Protein AF-A0A3D0FPZ0-F1 (afdb_monomer_lite)

Structure (mmCIF, N/CA/C/O backbone):
data_AF-A0A3D0FPZ0-F1
#
_entry.id   AF-A0A3D0FPZ0-F1
#
loop_
_atom_site.group_PDB
_atom_site.id
_atom_site.type_symbol
_atom_site.label_atom_id
_atom_site.label_alt_id
_atom_site.label_comp_id
_atom_site.label_asym_id
_atom_site.label_entity_id
_atom_site.label_seq_id
_atom_site.pdbx_PDB_ins_code
_atom_site.Cartn_x
_atom_site.Cartn_y
_atom_site.Cartn_z
_atom_site.occupancy
_atom_site.B_iso_or_equiv
_atom_site.auth_seq_id
_atom_site.auth_comp_id
_atom_site.auth_asym_id
_atom_site.auth_atom_id
_atom_site.pdbx_PDB_model_num
ATOM 1 N N . LYS A 1 1 ? 15.048 -1.912 -6.978 1.00 90.50 1 LYS A N 1
ATOM 2 C CA . LYS A 1 1 ? 14.439 -1.856 -5.624 1.00 90.50 1 LYS A CA 1
ATOM 3 C C . LYS A 1 1 ? 14.370 -0.405 -5.199 1.00 90.50 1 LYS A C 1
ATOM 5 O O . LYS A 1 1 ? 15.337 0.302 -5.461 1.00 90.50 1 LYS A O 1
ATOM 10 N N . ARG A 1 2 ? 13.269 0.019 -4.588 1.00 95.38 2 ARG A N 1
ATOM 11 C CA . ARG A 1 2 ? 13.075 1.378 -4.070 1.00 95.38 2 ARG A CA 1
ATOM 12 C C . ARG A 1 2 ? 11.996 1.330 -2.992 1.00 95.38 2 ARG A C 1
ATOM 14 O O . ARG A 1 2 ? 11.173 0.411 -2.998 1.00 95.38 2 ARG A O 1
ATOM 21 N N . ASP A 1 3 ? 12.018 2.277 -2.071 1.00 96.56 3 ASP A N 1
ATOM 22 C CA . ASP A 1 3 ? 11.045 2.378 -0.990 1.00 96.56 3 ASP A CA 1
ATOM 23 C C . ASP A 1 3 ? 10.452 3.783 -0.883 1.00 96.56 3 ASP A C 1
ATOM 25 O O . ASP A 1 3 ? 11.001 4.760 -1.398 1.00 96.56 3 ASP A O 1
ATOM 29 N N . ILE A 1 4 ? 9.285 3.849 -0.247 1.00 96.62 4 ILE A N 1
ATOM 30 C CA . ILE A 1 4 ? 8.621 5.089 0.143 1.00 96.62 4 ILE A CA 1
ATOM 31 C C . ILE A 1 4 ? 8.262 5.020 1.623 1.00 96.62 4 ILE A C 1
ATOM 33 O O . ILE A 1 4 ? 7.665 4.045 2.086 1.00 96.62 4 ILE A O 1
ATOM 37 N N . SER A 1 5 ? 8.625 6.054 2.376 1.00 97.62 5 SER A N 1
ATOM 38 C CA . SER A 1 5 ? 8.305 6.130 3.799 1.00 97.62 5 SER A CA 1
ATOM 39 C C . SER A 1 5 ? 6.923 6.715 4.032 1.00 97.62 5 SER A C 1
ATOM 41 O O . SER A 1 5 ? 6.620 7.819 3.588 1.00 97.62 5 SER A O 1
ATOM 43 N N . ILE A 1 6 ? 6.104 5.989 4.784 1.00 98.25 6 ILE A N 1
ATOM 44 C CA . ILE A 1 6 ? 4.779 6.416 5.230 1.00 98.25 6 ILE A CA 1
ATOM 45 C C . ILE A 1 6 ? 4.890 7.114 6.587 1.00 98.25 6 ILE A C 1
ATOM 47 O O . ILE A 1 6 ? 5.564 6.626 7.495 1.00 98.25 6 ILE A O 1
ATOM 51 N N . ASP A 1 7 ? 4.209 8.244 6.744 1.00 97.62 7 ASP A N 1
ATOM 52 C CA . ASP A 1 7 ? 4.077 8.947 8.016 1.00 97.62 7 ASP A CA 1
ATOM 53 C C . ASP A 1 7 ? 3.302 8.071 9.014 1.00 97.62 7 ASP A C 1
ATOM 55 O O . ASP A 1 7 ? 2.128 7.748 8.802 1.00 97.62 7 ASP A O 1
ATOM 59 N N . MET A 1 8 ? 3.953 7.705 10.123 1.00 96.31 8 MET A N 1
ATOM 60 C CA . MET A 1 8 ? 3.361 6.875 11.179 1.00 96.31 8 MET A CA 1
ATOM 61 C C . MET A 1 8 ? 2.070 7.4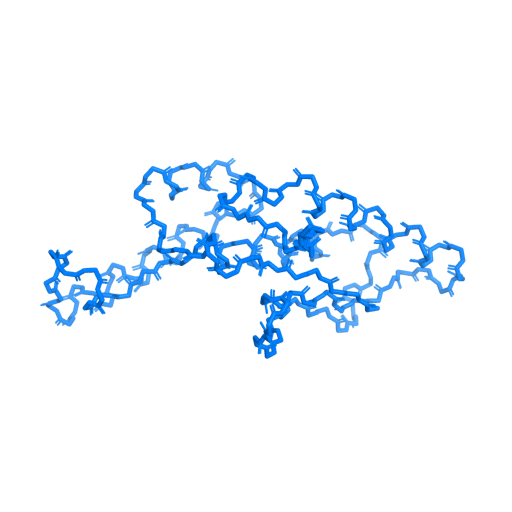59 11.745 1.00 96.31 8 MET A C 1
ATOM 63 O O . MET A 1 8 ? 1.189 6.700 12.136 1.00 96.31 8 MET A O 1
ATOM 67 N N . THR A 1 9 ? 1.932 8.785 11.763 1.00 96.44 9 THR A N 1
ATOM 68 C CA . THR A 1 9 ? 0.742 9.456 12.302 1.00 96.44 9 THR A CA 1
ATOM 69 C C . THR A 1 9 ? -0.501 9.251 11.434 1.00 96.44 9 THR A C 1
ATOM 71 O O . THR A 1 9 ? -1.618 9.444 11.907 1.00 96.44 9 THR A O 1
ATOM 74 N N . SER A 1 10 ? -0.326 8.825 10.178 1.00 97.94 10 SER A N 1
ATOM 75 C CA . SER A 1 10 ? -1.424 8.498 9.260 1.00 97.94 10 SER A CA 1
ATOM 76 C C . SER A 1 10 ? -1.881 7.034 9.341 1.00 97.94 10 SER A C 1
ATOM 78 O O . SER A 1 10 ? -2.900 6.666 8.753 1.00 97.94 10 SER A O 1
ATOM 80 N N . VAL A 1 11 ? -1.155 6.181 10.071 1.00 98.06 11 VAL A N 1
ATOM 81 C CA . VAL A 1 11 ? -1.474 4.754 10.185 1.00 98.06 11 VAL A CA 1
ATOM 82 C C . VAL A 1 11 ? -2.599 4.545 11.196 1.00 98.06 11 VAL A C 1
ATOM 84 O O . VAL A 1 11 ? -2.493 4.940 12.355 1.00 98.06 11 VAL A O 1
ATOM 87 N N . LYS A 1 12 ? -3.677 3.884 10.765 1.00 97.81 12 LYS A N 1
ATOM 88 C CA . LYS A 1 12 ? -4.867 3.615 11.586 1.00 97.81 12 LYS A CA 1
ATOM 89 C C . LYS A 1 12 ? -5.556 2.310 11.186 1.00 97.81 12 LYS A C 1
ATOM 91 O O . LYS A 1 12 ? -5.324 1.762 10.103 1.00 97.81 12 LYS A O 1
ATOM 96 N N . PHE A 1 13 ? -6.429 1.813 12.061 1.00 97.62 13 PHE A N 1
ATOM 97 C CA . PHE A 1 13 ? -7.404 0.796 11.669 1.00 97.62 13 PHE A CA 1
ATOM 98 C C . PHE A 1 13 ? -8.352 1.364 10.610 1.00 97.62 13 PHE A C 1
ATOM 100 O O . PHE A 1 13 ? -8.699 2.546 10.647 1.00 97.62 13 PHE A O 1
ATOM 107 N N . CYS A 1 14 ? -8.757 0.522 9.664 1.00 97.56 14 CYS A N 1
ATOM 108 C CA . CYS A 1 14 ? -9.762 0.897 8.680 1.00 97.56 14 CYS A CA 1
ATOM 109 C C . CYS A 1 14 ? -11.116 1.065 9.373 1.00 97.56 14 CYS A C 1
ATOM 111 O O . CYS A 1 14 ? -11.508 0.229 10.191 1.00 97.56 14 CYS A O 1
ATOM 113 N N . THR A 1 15 ? -11.832 2.132 9.029 1.00 96.50 15 THR A N 1
ATOM 114 C CA . THR A 1 15 ? -13.245 2.275 9.394 1.00 96.50 15 THR A CA 1
ATOM 115 C C . THR A 1 15 ? -14.119 1.486 8.412 1.00 96.50 15 THR A C 1
ATOM 117 O O . THR A 1 15 ? -13.646 1.159 7.316 1.00 96.50 15 THR A O 1
ATOM 120 N N . PRO A 1 16 ? -15.391 1.200 8.743 1.00 95.56 16 PRO A N 1
ATOM 121 C CA . PRO A 1 16 ? -16.319 0.582 7.797 1.00 95.56 16 PRO A CA 1
ATOM 122 C C . PRO A 1 16 ? -16.392 1.343 6.466 1.00 95.56 16 PRO A C 1
ATOM 124 O O . PRO A 1 16 ? -16.339 0.738 5.400 1.00 95.56 16 PRO A O 1
ATOM 127 N N . GLU A 1 17 ? -16.394 2.676 6.502 1.00 97.88 17 GLU A N 1
ATOM 128 C CA . GLU A 1 17 ? -16.430 3.522 5.303 1.00 97.88 17 GLU A CA 1
ATOM 129 C C . GLU A 1 17 ? -15.166 3.361 4.449 1.00 97.88 17 GLU A C 1
ATOM 131 O O . GLU A 1 17 ? -15.245 3.346 3.219 1.00 97.88 17 GLU A O 1
ATOM 136 N N . MET A 1 18 ? -13.996 3.208 5.085 1.00 98.25 18 MET A N 1
ATOM 137 C CA . MET A 1 18 ? -12.748 2.920 4.375 1.00 98.25 18 MET A CA 1
ATOM 138 C C . MET A 1 18 ? -12.816 1.558 3.683 1.00 98.25 18 MET A C 1
ATOM 140 O O . MET A 1 18 ? -12.437 1.457 2.519 1.00 98.25 18 MET A O 1
ATOM 144 N N . ILE A 1 19 ? -13.335 0.529 4.356 1.00 98.06 19 ILE A N 1
ATOM 145 C CA . ILE A 1 19 ? -13.505 -0.807 3.769 1.00 98.06 19 ILE A CA 1
ATOM 146 C C . ILE A 1 19 ? -14.451 -0.758 2.563 1.00 98.06 19 ILE A C 1
ATOM 148 O O . ILE A 1 19 ? -14.106 -1.269 1.496 1.00 98.06 19 ILE A O 1
ATOM 152 N N . GLU A 1 20 ? -15.591 -0.071 2.677 1.00 97.94 20 GLU A N 1
ATOM 153 C CA . GLU A 1 20 ? -16.530 0.122 1.564 1.00 97.94 20 GLU A CA 1
ATOM 154 C C . GLU A 1 20 ? -15.897 0.876 0.385 1.00 97.94 20 GLU A C 1
ATOM 156 O O . GLU A 1 20 ? -16.113 0.525 -0.779 1.00 97.94 20 GLU A O 1
ATOM 161 N N . LYS A 1 21 ? -15.081 1.902 0.663 1.00 98.00 21 LYS A N 1
ATOM 162 C CA . LYS A 1 21 ? -14.306 2.618 -0.360 1.00 98.00 21 LYS A CA 1
ATOM 163 C C . LYS A 1 21 ? -13.306 1.680 -1.039 1.00 98.00 21 LYS A C 1
ATOM 165 O O . LYS A 1 21 ? -13.250 1.636 -2.267 1.00 98.00 21 LYS A O 1
ATOM 170 N N . PHE A 1 22 ? -12.535 0.922 -0.262 1.00 98.25 22 PHE A N 1
ATOM 171 C CA . PHE A 1 22 ? -11.491 0.036 -0.776 1.00 98.25 22 PHE A CA 1
ATOM 172 C C . PHE A 1 22 ? -12.053 -1.143 -1.569 1.00 98.25 22 PHE A C 1
ATOM 174 O O . PHE A 1 22 ? -11.435 -1.540 -2.555 1.00 98.25 22 PHE A O 1
ATOM 181 N N . ARG A 1 23 ? -13.251 -1.640 -1.236 1.00 97.06 23 ARG A N 1
ATOM 182 C CA . ARG A 1 23 ? -13.921 -2.705 -2.004 1.00 97.06 23 ARG A CA 1
ATOM 183 C C . ARG A 1 23 ? -14.227 -2.299 -3.451 1.00 97.06 23 ARG A C 1
ATOM 185 O O . ARG A 1 23 ? -14.317 -3.153 -4.327 1.00 97.06 23 ARG A O 1
ATOM 192 N N . LYS A 1 24 ? -14.351 -0.996 -3.730 1.00 97.50 24 LYS A N 1
ATOM 193 C CA . LYS A 1 24 ? -14.573 -0.465 -5.088 1.00 97.50 24 LYS A CA 1
ATOM 194 C C . LYS A 1 24 ? -13.294 -0.400 -5.927 1.00 97.50 24 LYS A C 1
ATOM 196 O O . LYS A 1 24 ? -13.371 -0.174 -7.132 1.00 97.50 24 LYS A O 1
ATOM 201 N N . ILE A 1 25 ? -12.122 -0.576 -5.317 1.00 97.62 25 ILE A N 1
ATOM 202 C CA . ILE A 1 25 ? -10.842 -0.550 -6.023 1.00 97.62 25 ILE A CA 1
ATOM 203 C C . ILE A 1 25 ? -10.633 -1.906 -6.703 1.00 97.62 25 ILE A C 1
ATOM 205 O O . ILE A 1 25 ? -10.545 -2.934 -6.036 1.00 97.62 25 ILE A O 1
ATOM 209 N N . HIS A 1 26 ? -10.501 -1.894 -8.033 1.00 96.38 26 HIS A N 1
ATOM 210 C CA . HIS A 1 26 ? -10.412 -3.099 -8.867 1.00 96.38 26 HIS A CA 1
ATOM 211 C C . HIS A 1 26 ? -9.397 -4.131 -8.346 1.00 96.38 26 HIS A C 1
ATOM 213 O O . HIS A 1 26 ? -9.749 -5.285 -8.131 1.00 96.38 26 HIS A O 1
ATOM 219 N N . TYR A 1 27 ? -8.167 -3.701 -8.053 1.00 96.38 27 TYR A N 1
ATOM 220 C CA . TYR A 1 27 ? -7.094 -4.586 -7.584 1.00 96.38 27 TYR A CA 1
ATOM 221 C C . TYR A 1 27 ? -7.232 -5.081 -6.138 1.00 96.38 27 TYR A C 1
ATOM 223 O O . TYR A 1 27 ? -6.409 -5.886 -5.701 1.00 96.38 27 TYR A O 1
ATOM 231 N N . LEU A 1 28 ? -8.223 -4.591 -5.391 1.00 97.69 28 LEU A N 1
ATOM 232 C CA . LEU A 1 28 ? -8.423 -4.912 -3.979 1.00 97.69 28 LEU A CA 1
ATOM 233 C C . LEU A 1 28 ? -9.716 -5.649 -3.679 1.00 97.69 28 LEU A C 1
ATOM 235 O O . LEU A 1 28 ? -9.823 -6.169 -2.574 1.00 97.69 28 LEU A O 1
ATOM 239 N N . LYS A 1 29 ? -10.674 -5.694 -4.608 1.00 95.44 29 LYS A N 1
ATOM 240 C CA . LYS A 1 29 ? -12.006 -6.247 -4.352 1.00 95.44 29 LYS A CA 1
ATOM 241 C C . LYS A 1 29 ? -11.939 -7.614 -3.657 1.00 95.44 29 LYS A C 1
ATOM 243 O O . LYS A 1 29 ? -12.377 -7.734 -2.515 1.00 95.44 29 LYS A O 1
ATOM 248 N N . ASP A 1 30 ? -11.283 -8.581 -4.292 1.00 95.94 30 ASP A N 1
ATOM 249 C CA . ASP A 1 30 ? -11.175 -9.946 -3.766 1.00 95.94 30 ASP A CA 1
ATOM 250 C C . ASP A 1 30 ? -10.351 -9.999 -2.471 1.00 95.94 30 ASP A C 1
ATOM 252 O O . ASP A 1 30 ? -10.650 -10.765 -1.559 1.00 95.94 30 ASP A O 1
ATOM 256 N N . TYR A 1 31 ? -9.309 -9.170 -2.354 1.00 97.94 31 TYR A N 1
ATOM 257 C CA . TYR A 1 31 ? -8.506 -9.092 -1.132 1.00 97.94 31 TYR A CA 1
ATOM 258 C C . TYR A 1 31 ? -9.348 -8.615 0.058 1.00 97.94 31 TYR A C 1
ATOM 260 O O . TYR A 1 31 ? -9.267 -9.204 1.136 1.00 97.94 31 TYR A O 1
ATOM 268 N N . ILE A 1 32 ? -10.147 -7.562 -0.130 1.00 98.12 32 ILE A N 1
ATOM 269 C CA . ILE A 1 32 ? -10.994 -6.992 0.918 1.00 98.12 32 ILE A CA 1
ATOM 270 C C . ILE A 1 32 ? -12.069 -7.995 1.324 1.00 98.12 32 ILE A C 1
ATOM 272 O O . ILE A 1 32 ? -12.228 -8.233 2.516 1.00 98.12 32 ILE A O 1
ATOM 276 N N . GLU A 1 33 ? -12.758 -8.606 0.359 1.00 96.75 33 GLU A N 1
ATOM 277 C CA . GLU A 1 33 ? -13.812 -9.594 0.623 1.00 96.75 33 GLU A CA 1
ATOM 278 C C . GLU A 1 33 ? -13.272 -10.790 1.423 1.00 96.75 33 GLU A C 1
ATOM 280 O O . GLU A 1 33 ? -13.787 -11.095 2.498 1.00 96.75 33 GLU A O 1
ATOM 285 N N . ASN A 1 34 ? -12.166 -11.3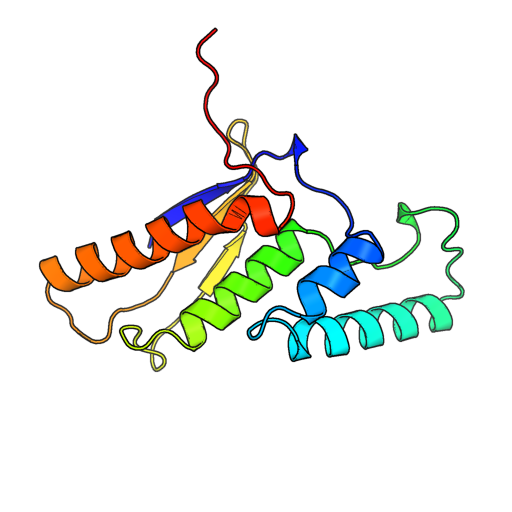88 0.972 1.00 97.94 34 ASN A N 1
ATOM 286 C CA . ASN A 1 34 ? -11.555 -12.528 1.659 1.00 97.94 34 ASN A CA 1
ATOM 287 C C . ASN A 1 34 ? -11.022 -12.161 3.053 1.00 97.94 34 ASN A C 1
ATOM 289 O O . ASN A 1 34 ? -11.161 -12.929 4.004 1.00 97.94 34 ASN A O 1
ATOM 293 N N . THR A 1 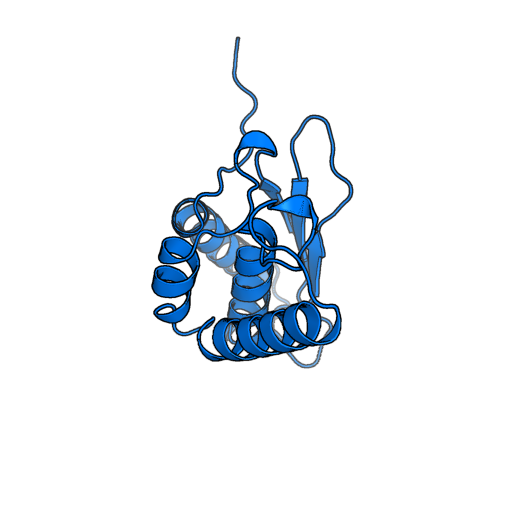35 ? -10.392 -10.991 3.195 1.00 97.81 35 THR A N 1
ATOM 294 C CA . THR A 1 35 ? -9.784 -10.589 4.472 1.00 97.81 35 THR A CA 1
ATOM 295 C C . THR A 1 35 ? -10.844 -10.244 5.514 1.00 97.81 35 THR A C 1
ATOM 297 O O . THR A 1 35 ? -10.693 -10.636 6.670 1.00 97.81 35 THR A O 1
ATOM 300 N N . GLU A 1 36 ? -11.922 -9.556 5.124 1.00 97.38 36 GLU A N 1
ATOM 301 C CA . GLU A 1 36 ? -13.037 -9.266 6.034 1.00 97.38 36 GLU A CA 1
ATOM 302 C C . GLU A 1 36 ? -13.743 -10.548 6.478 1.00 97.38 36 GLU A C 1
ATOM 304 O O . GLU A 1 36 ? -14.069 -10.668 7.655 1.00 97.38 36 GLU A O 1
ATOM 309 N N . GLN A 1 37 ? -13.912 -11.532 5.587 1.00 97.75 37 GLN A N 1
ATOM 310 C CA . GLN A 1 37 ? -14.466 -12.833 5.963 1.00 97.75 37 GLN A CA 1
ATOM 311 C C . GLN A 1 37 ? -13.609 -13.518 7.043 1.00 97.75 37 GLN A C 1
ATOM 313 O O . GLN A 1 37 ? -14.122 -13.840 8.112 1.00 97.75 37 GLN A O 1
ATOM 318 N N . ILE A 1 38 ? -12.296 -13.654 6.813 1.00 97.50 38 ILE A N 1
ATOM 319 C CA . ILE A 1 38 ? -11.362 -14.278 7.773 1.00 97.50 38 ILE A CA 1
ATOM 320 C C . ILE A 1 38 ? -11.364 -13.542 9.121 1.00 97.50 38 ILE A C 1
ATOM 322 O O . ILE A 1 38 ? -11.244 -14.156 10.183 1.00 97.50 38 ILE A O 1
ATOM 326 N N . ILE A 1 39 ? -11.445 -12.210 9.095 1.00 96.38 39 ILE A N 1
ATOM 327 C CA . ILE A 1 39 ? -11.471 -11.389 10.309 1.00 96.38 39 ILE A CA 1
ATOM 328 C C . ILE A 1 39 ? -12.771 -11.597 11.088 1.00 96.38 39 ILE A C 1
ATOM 330 O O . ILE A 1 39 ? -12.715 -11.741 12.311 1.00 96.38 39 ILE A O 1
ATOM 334 N N . THR A 1 40 ? -13.914 -11.608 10.402 1.00 95.44 40 THR A N 1
ATOM 335 C CA . THR A 1 40 ? -15.227 -11.829 11.018 1.00 95.44 40 THR A CA 1
ATOM 336 C C . THR A 1 40 ? -15.291 -13.204 11.667 1.00 95.44 40 THR A C 1
ATOM 338 O O . THR A 1 40 ? -15.557 -13.278 12.864 1.00 95.44 40 THR A O 1
ATOM 341 N N . GLU A 1 41 ? -14.930 -14.260 10.932 1.00 97.12 41 GLU A N 1
ATOM 342 C CA . GLU A 1 41 ? -14.891 -15.638 11.442 1.00 97.12 41 GLU A CA 1
ATOM 343 C C . GLU A 1 41 ? -14.012 -15.736 12.699 1.00 97.12 41 GLU A C 1
ATOM 345 O O . GLU A 1 41 ? -14.467 -16.186 13.751 1.00 97.12 41 GLU A O 1
ATOM 350 N N . TYR A 1 42 ? -12.785 -15.202 12.648 1.00 96.75 42 TYR A N 1
ATOM 351 C CA . TYR A 1 42 ? -11.885 -15.201 13.804 1.00 96.75 42 TYR A CA 1
ATOM 352 C C . TYR A 1 42 ? -12.481 -14.471 15.017 1.00 96.75 42 TYR A C 1
ATOM 354 O O . TYR A 1 42 ? -12.378 -14.947 16.150 1.00 96.75 42 TYR A O 1
ATOM 362 N N . ASN A 1 43 ? -13.060 -13.287 14.813 1.00 95.94 43 ASN A N 1
ATOM 363 C CA . ASN A 1 43 ? -13.585 -12.480 15.912 1.00 95.94 43 ASN A CA 1
ATOM 364 C C . ASN A 1 43 ? -14.827 -13.130 16.553 1.00 95.94 43 ASN A C 1
ATOM 366 O O . ASN A 1 43 ? -14.972 -13.071 17.776 1.00 95.94 43 ASN A O 1
ATOM 370 N N . GLU A 1 44 ? -15.692 -13.764 15.756 1.00 95.56 44 GLU A N 1
ATOM 371 C CA . GLU A 1 44 ? -16.880 -14.486 16.230 1.00 95.56 44 GLU A CA 1
ATOM 372 C C . GLU A 1 44 ? -16.507 -15.750 17.013 1.00 95.56 44 GLU A C 1
ATOM 374 O O . GLU A 1 44 ? -16.977 -15.934 18.139 1.00 95.56 44 GLU A O 1
ATOM 379 N N . GLU A 1 45 ? -15.604 -16.577 16.474 1.00 96.94 45 GLU A N 1
ATOM 380 C CA . GLU A 1 45 ? -15.113 -17.796 17.134 1.00 96.94 45 GLU A CA 1
ATOM 381 C C . GLU A 1 45 ? -14.509 -17.502 18.513 1.00 96.94 45 GLU A C 1
ATOM 383 O O . GLU A 1 45 ? -14.714 -18.246 19.475 1.00 96.94 45 GLU A O 1
ATOM 388 N N . ASN A 1 46 ? -13.801 -16.376 18.627 1.00 96.25 46 ASN A N 1
ATOM 389 C CA . ASN A 1 46 ? -13.145 -15.950 19.859 1.00 96.25 46 ASN A CA 1
ATOM 390 C C . ASN A 1 46 ? -14.029 -15.061 20.750 1.00 96.25 46 ASN A C 1
ATOM 392 O O . ASN A 1 46 ? -13.558 -14.588 21.785 1.00 96.25 46 ASN A O 1
ATOM 396 N N . LYS A 1 47 ? -15.305 -14.845 20.387 1.00 95.06 47 LYS A N 1
ATOM 397 C CA . LYS A 1 47 ? -16.279 -14.027 21.137 1.00 95.06 47 LYS A CA 1
ATOM 398 C C . LYS A 1 47 ? -15.740 -12.638 21.489 1.00 95.06 47 LYS A C 1
ATOM 400 O O . LYS A 1 47 ? -15.896 -12.160 22.614 1.00 95.06 47 LYS A O 1
ATOM 405 N N . ILE A 1 48 ? -15.064 -12.009 20.534 1.00 95.12 48 ILE A N 1
ATOM 406 C CA . ILE A 1 48 ? -14.410 -10.726 20.750 1.00 95.12 48 ILE A CA 1
ATOM 407 C C . ILE A 1 48 ? -15.445 -9.621 20.964 1.00 95.12 48 ILE A C 1
ATOM 409 O O . ILE A 1 48 ? -16.306 -9.377 20.118 1.00 95.12 48 ILE A O 1
ATOM 413 N N . ASP A 1 49 ? -15.296 -8.879 22.061 1.00 90.12 49 ASP A N 1
ATOM 414 C CA . ASP A 1 49 ? -15.996 -7.613 22.247 1.00 90.12 49 ASP A CA 1
ATOM 415 C C . ASP A 1 49 ? -15.370 -6.527 21.360 1.00 90.12 49 ASP A C 1
ATOM 417 O O . ASP A 1 49 ? -14.293 -5.994 21.644 1.00 90.12 49 ASP A O 1
ATOM 421 N N . ASN A 1 50 ? -16.074 -6.201 20.277 1.00 83.25 50 ASN A N 1
ATOM 422 C CA . ASN A 1 50 ? -15.656 -5.215 19.289 1.00 83.25 50 ASN A CA 1
ATOM 423 C C . ASN A 1 50 ? -15.939 -3.758 19.686 1.00 83.25 50 ASN A C 1
ATOM 425 O O . ASN A 1 50 ? -15.614 -2.861 18.900 1.00 83.25 50 ASN A O 1
ATOM 429 N N . SER A 1 51 ? -16.490 -3.505 20.881 1.00 88.12 51 SER A N 1
ATOM 430 C CA . SER A 1 51 ? -16.626 -2.148 21.425 1.00 88.12 51 SER A CA 1
ATOM 431 C C . SER A 1 51 ? -15.264 -1.497 21.698 1.00 88.12 51 SER A C 1
ATOM 433 O O . SER A 1 51 ? -15.115 -0.279 21.590 1.00 88.12 51 SER A O 1
ATOM 435 N N . VAL A 1 52 ? -14.241 -2.314 21.968 1.00 89.81 52 VAL A N 1
ATOM 436 C CA . VAL A 1 52 ? -12.857 -1.889 22.176 1.00 89.81 52 VAL A CA 1
ATOM 437 C C . VAL A 1 52 ? -12.017 -2.291 20.964 1.00 89.81 52 VAL A C 1
ATOM 439 O O . VAL A 1 52 ? -11.834 -3.470 20.665 1.00 89.81 52 VAL A O 1
ATOM 442 N N . LEU A 1 53 ? -11.465 -1.297 20.260 1.00 86.06 53 LEU A N 1
ATOM 443 C CA . LEU A 1 53 ? -10.808 -1.503 18.961 1.00 86.06 53 LEU A CA 1
ATOM 444 C C . LEU A 1 53 ? -9.643 -2.505 18.992 1.00 86.06 53 LEU A C 1
ATOM 446 O O . LEU A 1 53 ? -9.461 -3.231 18.018 1.00 86.06 53 LEU A O 1
ATOM 450 N N . VAL A 1 54 ? -8.878 -2.549 20.087 1.00 90.81 54 VAL A N 1
ATOM 451 C CA . VAL A 1 54 ? -7.673 -3.390 20.223 1.00 90.81 54 VAL A CA 1
ATOM 452 C C . VAL A 1 54 ? -7.978 -4.881 20.421 1.00 90.81 54 VAL A C 1
ATOM 454 O O . VAL A 1 54 ? -7.099 -5.707 20.193 1.00 90.81 54 VAL A O 1
ATOM 457 N N . ASN A 1 55 ? -9.205 -5.248 20.803 1.00 91.88 55 ASN A N 1
ATOM 458 C CA . ASN A 1 55 ? -9.533 -6.638 21.137 1.00 91.88 55 ASN A CA 1
ATOM 459 C C . ASN A 1 55 ? -9.643 -7.542 19.902 1.00 91.88 55 ASN A C 1
ATOM 461 O O . ASN A 1 55 ? -9.335 -8.729 19.971 1.00 91.88 55 ASN A O 1
ATOM 465 N N . GLY A 1 56 ? -10.114 -6.989 18.784 1.00 90.81 56 GLY A N 1
ATOM 466 C CA . GLY A 1 56 ? -10.392 -7.744 17.565 1.00 90.81 56 GLY A CA 1
ATOM 467 C C . GLY A 1 56 ? -9.324 -7.608 16.503 1.00 90.81 56 GLY A C 1
ATOM 468 O O . GLY A 1 56 ? -8.600 -6.614 16.427 1.00 90.81 56 GLY A O 1
ATOM 469 N N . ARG A 1 57 ? -9.277 -8.597 15.610 1.00 94.69 57 ARG A N 1
ATOM 470 C CA . ARG A 1 57 ? -8.545 -8.448 14.354 1.00 94.69 57 ARG A CA 1
ATOM 471 C C . ARG A 1 57 ? -9.275 -7.432 13.488 1.00 94.69 57 ARG A C 1
ATOM 473 O O . ARG A 1 57 ? -10.502 -7.419 13.434 1.00 94.69 57 ARG A O 1
ATOM 480 N N . ARG A 1 58 ? -8.503 -6.561 12.843 1.00 95.75 58 ARG A N 1
ATOM 481 C CA . ARG A 1 58 ? -8.983 -5.481 11.975 1.00 95.75 58 ARG A CA 1
ATOM 482 C C . ARG A 1 58 ? -7.949 -5.213 10.894 1.00 95.75 58 ARG A C 1
ATOM 484 O O . ARG A 1 58 ? -6.747 -5.349 11.135 1.00 95.75 58 ARG A O 1
ATOM 491 N N . GLN A 1 59 ? -8.400 -4.784 9.722 1.00 97.44 59 GLN A N 1
ATOM 492 C CA . GLN A 1 59 ? -7.485 -4.300 8.695 1.00 97.44 59 GLN A CA 1
ATOM 493 C C . GLN A 1 59 ? -6.931 -2.923 9.072 1.00 97.44 59 GLN A C 1
ATOM 495 O O . GLN A 1 59 ? -7.624 -2.086 9.650 1.00 97.44 59 GLN A O 1
ATOM 500 N N . THR A 1 60 ? -5.676 -2.663 8.716 1.00 98.06 60 THR A N 1
ATOM 501 C CA . THR A 1 60 ? -5.057 -1.336 8.816 1.00 98.06 60 THR A CA 1
ATOM 502 C C . THR A 1 60 ? -4.924 -0.730 7.431 1.00 98.06 60 THR A C 1
ATOM 504 O O . THR A 1 60 ? -4.715 -1.449 6.452 1.00 98.06 60 THR A O 1
ATOM 507 N N . ASN A 1 61 ? -5.010 0.592 7.338 1.00 98.50 61 ASN A N 1
ATOM 508 C CA . ASN A 1 61 ? -4.920 1.276 6.051 1.00 98.50 61 ASN A CA 1
ATOM 509 C C . ASN A 1 61 ? -3.571 1.034 5.349 1.00 98.50 61 ASN A C 1
ATOM 511 O O . ASN A 1 61 ? -3.543 0.756 4.153 1.00 98.50 61 ASN A O 1
ATOM 515 N N . ILE A 1 62 ? -2.465 1.001 6.101 1.00 98.50 62 ILE A N 1
ATOM 516 C CA . ILE A 1 62 ? -1.139 0.621 5.583 1.00 98.50 62 ILE A CA 1
ATOM 517 C C . ILE A 1 62 ? -1.072 -0.842 5.114 1.00 98.50 62 ILE A C 1
ATOM 519 O O . ILE A 1 62 ? -0.385 -1.153 4.140 1.00 98.50 62 ILE A O 1
ATOM 523 N N . GLY A 1 63 ? -1.804 -1.748 5.770 1.00 98.19 63 GLY A N 1
ATOM 524 C CA . GLY A 1 63 ? -1.916 -3.146 5.355 1.00 98.19 63 GLY A CA 1
ATOM 525 C C . GLY A 1 63 ? -2.651 -3.287 4.023 1.00 98.19 63 GLY A C 1
ATOM 526 O O . GLY A 1 63 ? -2.152 -3.959 3.120 1.00 98.19 63 GLY A O 1
ATOM 527 N N . VAL A 1 64 ? -3.783 -2.592 3.879 1.00 98.50 64 VAL A N 1
ATOM 528 C CA . VAL A 1 64 ? -4.564 -2.550 2.634 1.00 98.50 64 VAL A CA 1
ATOM 529 C C . VAL A 1 64 ? -3.767 -1.898 1.503 1.00 98.50 64 VAL A C 1
ATOM 531 O O . VAL A 1 64 ? -3.724 -2.434 0.399 1.00 98.50 64 VAL A O 1
ATOM 534 N N . PHE A 1 65 ? -3.062 -0.796 1.773 1.00 98.69 65 PHE A N 1
ATOM 535 C CA . PHE A 1 65 ? -2.183 -0.155 0.794 1.00 98.69 65 PHE A CA 1
ATOM 536 C C . PHE A 1 65 ? -1.086 -1.106 0.299 1.00 98.69 65 PHE A C 1
ATOM 538 O O . PHE A 1 65 ? -0.873 -1.249 -0.904 1.00 98.69 65 PHE A O 1
ATOM 545 N N . ARG A 1 66 ? -0.435 -1.844 1.206 1.00 98.25 66 ARG A N 1
ATOM 546 C CA . ARG A 1 66 ? 0.557 -2.860 0.828 1.00 98.25 66 ARG A CA 1
ATOM 547 C C . ARG A 1 66 ? -0.054 -3.979 -0.022 1.00 98.25 66 ARG A C 1
ATOM 549 O O . ARG A 1 66 ? 0.593 -4.442 -0.962 1.00 98.25 66 ARG A O 1
ATOM 556 N N . ALA A 1 67 ? -1.279 -4.409 0.282 1.00 98.31 67 ALA A N 1
ATOM 557 C CA . ALA A 1 67 ? -1.998 -5.392 -0.527 1.00 98.31 67 ALA A CA 1
ATOM 558 C C . ALA A 1 67 ? -2.317 -4.856 -1.932 1.00 98.31 67 ALA A C 1
ATOM 560 O O . ALA A 1 67 ? -2.098 -5.566 -2.915 1.00 98.31 67 ALA A O 1
ATOM 561 N N . TYR A 1 68 ? -2.731 -3.588 -2.036 1.00 98.56 68 TYR A N 1
ATOM 562 C CA . TYR A 1 68 ? -2.943 -2.916 -3.317 1.00 98.56 68 TYR A CA 1
ATOM 563 C C . TYR A 1 68 ? -1.660 -2.901 -4.141 1.00 98.56 68 TYR A C 1
ATOM 565 O O . TYR A 1 68 ? -1.669 -3.352 -5.281 1.00 98.56 68 TYR A O 1
ATOM 573 N N . LEU A 1 69 ? -0.546 -2.444 -3.560 1.00 98.25 69 LEU A N 1
ATOM 574 C CA . LEU A 1 69 ? 0.738 -2.375 -4.257 1.00 98.25 69 LEU A CA 1
ATOM 575 C C . LEU A 1 69 ? 1.191 -3.754 -4.737 1.00 98.25 69 LEU A C 1
ATOM 577 O O . LEU A 1 69 ? 1.635 -3.894 -5.871 1.00 98.25 69 LEU A O 1
ATOM 581 N N . ARG A 1 70 ? 1.034 -4.795 -3.914 1.00 97.62 70 ARG A N 1
ATOM 582 C CA . ARG A 1 70 ? 1.351 -6.168 -4.327 1.00 97.62 70 ARG A CA 1
ATOM 583 C C . ARG A 1 70 ? 0.518 -6.601 -5.535 1.00 97.62 70 ARG A C 1
ATOM 585 O O . ARG A 1 70 ? 1.072 -7.162 -6.474 1.00 97.62 70 ARG A O 1
ATOM 592 N N . SER A 1 71 ? -0.786 -6.337 -5.510 1.00 97.12 71 SER A N 1
ATOM 593 C CA . SER A 1 71 ? -1.694 -6.652 -6.617 1.00 97.12 71 SER A CA 1
ATOM 594 C C . SER A 1 71 ? -1.344 -5.849 -7.876 1.00 97.12 71 SER A C 1
ATOM 596 O O . SER A 1 71 ? -1.200 -6.425 -8.951 1.00 97.12 71 SER A O 1
ATOM 598 N N . TYR A 1 72 ? -1.088 -4.548 -7.735 1.00 97.44 72 TYR A N 1
ATOM 599 C CA . TYR A 1 72 ? -0.670 -3.658 -8.817 1.00 97.44 72 TYR A CA 1
ATOM 600 C C . TYR A 1 72 ? 0.609 -4.150 -9.508 1.00 97.44 72 TYR A C 1
ATOM 602 O O . TYR A 1 72 ? 0.620 -4.332 -10.721 1.00 97.44 72 TYR A O 1
ATOM 610 N N . ILE A 1 73 ? 1.664 -4.453 -8.742 1.00 96.69 73 ILE A N 1
ATOM 611 C CA . ILE A 1 73 ? 2.940 -4.927 -9.299 1.00 96.69 73 ILE A CA 1
ATOM 612 C C . ILE A 1 73 ? 2.801 -6.320 -9.926 1.00 96.69 73 ILE A C 1
ATOM 614 O O . ILE A 1 73 ? 3.401 -6.584 -10.965 1.00 96.69 73 ILE A O 1
ATOM 618 N N . ASN A 1 74 ? 1.986 -7.206 -9.346 1.00 95.00 74 ASN A N 1
ATOM 619 C CA . ASN A 1 74 ? 1.720 -8.529 -9.920 1.00 95.00 74 ASN A CA 1
ATOM 620 C C . ASN A 1 74 ? 0.953 -8.481 -11.248 1.00 95.00 74 ASN A C 1
ATOM 622 O O . ASN A 1 74 ? 1.012 -9.448 -11.999 1.00 95.00 74 ASN A O 1
ATOM 626 N N . ASN A 1 75 ? 0.257 -7.380 -11.535 1.00 95.19 75 ASN A N 1
ATOM 627 C CA . ASN A 1 75 ? -0.459 -7.160 -12.791 1.00 95.19 75 ASN A CA 1
ATOM 628 C C . ASN A 1 75 ? 0.272 -6.178 -13.729 1.00 95.19 75 ASN A C 1
ATOM 630 O O . ASN A 1 75 ? -0.240 -5.857 -14.800 1.00 95.19 75 ASN A O 1
ATOM 634 N N . HIS A 1 76 ? 1.454 -5.682 -13.347 1.00 96.31 76 HIS A N 1
ATOM 635 C CA . HIS A 1 76 ? 2.163 -4.660 -14.113 1.00 96.31 76 HIS A CA 1
ATOM 636 C C . HIS A 1 76 ? 2.833 -5.256 -15.367 1.00 96.31 76 HIS A C 1
ATOM 638 O O . HIS A 1 76 ? 3.688 -6.137 -15.237 1.00 96.31 76 HIS A O 1
ATOM 644 N N . PRO A 1 77 ? 2.539 -4.752 -16.581 1.00 96.00 77 PRO A N 1
ATOM 645 C CA . PRO A 1 77 ? 2.952 -5.382 -17.834 1.00 96.00 77 PRO A CA 1
ATOM 646 C C . PRO A 1 77 ? 4.467 -5.428 -18.036 1.00 96.00 77 PRO A C 1
ATOM 648 O O . PRO A 1 77 ? 4.942 -6.358 -18.675 1.00 96.00 77 PRO A O 1
ATOM 651 N N . ASP A 1 78 ? 5.236 -4.498 -17.475 1.00 96.00 78 ASP A N 1
ATOM 652 C CA . ASP A 1 78 ? 6.699 -4.473 -17.649 1.00 96.00 78 ASP A CA 1
ATOM 653 C C . ASP A 1 78 ? 7.479 -5.224 -16.565 1.00 96.00 78 ASP A C 1
ATOM 655 O O . ASP A 1 78 ? 8.713 -5.259 -16.589 1.00 96.00 78 ASP A O 1
ATOM 659 N N . ILE A 1 79 ? 6.781 -5.865 -15.623 1.00 96.12 79 ILE A N 1
ATOM 660 C CA . ILE A 1 79 ? 7.398 -6.651 -14.556 1.00 96.12 79 ILE A CA 1
ATOM 661 C C . ILE A 1 79 ? 7.537 -8.115 -14.977 1.00 96.12 79 ILE A C 1
ATOM 663 O O . ILE A 1 79 ? 6.661 -8.729 -15.585 1.00 96.12 79 ILE A O 1
ATOM 667 N N . ASN A 1 80 ? 8.692 -8.694 -14.673 1.00 95.75 80 ASN A N 1
ATOM 668 C CA . ASN A 1 80 ? 8.979 -10.100 -14.877 1.00 95.75 80 ASN A CA 1
ATOM 669 C C . ASN A 1 80 ? 8.441 -10.918 -13.698 1.00 95.75 80 ASN A C 1
ATOM 671 O O . ASN A 1 80 ? 9.118 -11.098 -12.686 1.00 95.75 80 ASN A O 1
ATOM 675 N N . HIS A 1 81 ? 7.231 -11.445 -13.862 1.00 93.81 81 HIS A N 1
ATOM 676 C CA . HIS A 1 81 ? 6.547 -12.237 -12.837 1.00 93.81 81 HIS A CA 1
ATOM 677 C C . HIS A 1 81 ? 7.124 -13.650 -12.634 1.00 93.81 81 HIS A C 1
ATOM 679 O O . HIS A 1 81 ? 6.735 -14.326 -11.688 1.00 93.81 81 HIS A O 1
ATOM 685 N N . ASN A 1 82 ? 8.063 -14.097 -13.481 1.00 94.88 82 ASN A N 1
ATOM 686 C CA . ASN A 1 82 ? 8.780 -15.362 -13.270 1.00 94.88 82 AS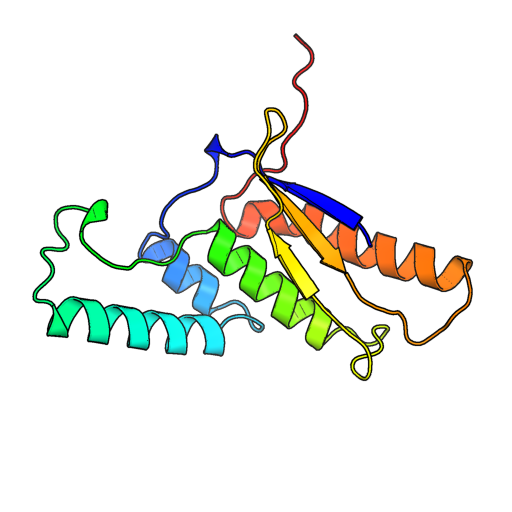N A CA 1
ATOM 687 C C . ASN A 1 82 ? 9.909 -15.227 -12.239 1.00 94.88 82 ASN A C 1
ATOM 689 O O . ASN A 1 82 ? 10.490 -16.225 -11.816 1.00 94.88 82 ASN A O 1
ATOM 693 N N . LEU A 1 83 ? 10.256 -13.993 -11.869 1.00 94.00 83 LEU A N 1
ATOM 694 C CA . LEU A 1 83 ? 11.246 -13.688 -10.849 1.00 94.00 83 LEU A CA 1
ATOM 695 C C . LEU A 1 83 ? 10.566 -13.132 -9.599 1.00 94.00 83 LEU A C 1
ATOM 697 O O . LEU A 1 83 ? 9.385 -12.790 -9.584 1.00 94.00 83 LEU A O 1
ATOM 701 N N . THR A 1 84 ? 11.345 -13.030 -8.528 1.00 92.00 84 THR A N 1
ATOM 702 C CA . THR A 1 84 ? 10.863 -12.566 -7.232 1.00 92.00 84 THR A CA 1
ATOM 703 C C . THR A 1 84 ? 10.259 -11.161 -7.313 1.00 92.00 84 THR A C 1
ATOM 705 O O . THR A 1 84 ? 10.937 -10.197 -7.671 1.00 92.00 84 THR A O 1
ATOM 708 N N . CYS A 1 85 ? 9.001 -11.050 -6.892 1.00 93.75 85 CYS A N 1
ATOM 709 C CA . CYS A 1 85 ? 8.299 -9.798 -6.641 1.00 93.75 85 CYS A CA 1
ATOM 710 C C . CYS A 1 85 ? 7.879 -9.750 -5.168 1.00 93.75 85 CYS A C 1
ATOM 712 O O . CYS A 1 85 ? 7.183 -10.640 -4.675 1.00 93.75 85 CYS A O 1
ATOM 714 N N . ILE A 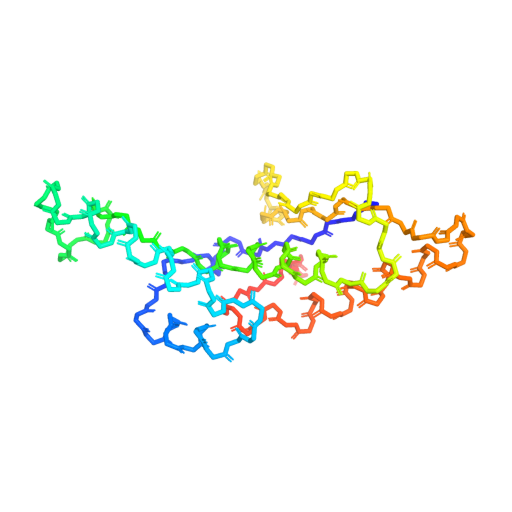1 86 ? 8.325 -8.724 -4.450 1.00 95.38 86 ILE A N 1
ATOM 715 C CA . ILE A 1 86 ? 8.052 -8.519 -3.031 1.00 95.38 86 ILE A CA 1
ATOM 716 C C . ILE A 1 86 ? 7.642 -7.064 -2.826 1.00 95.38 86 ILE A C 1
ATOM 718 O O . ILE A 1 86 ? 8.358 -6.143 -3.210 1.00 95.38 86 ILE A O 1
ATOM 722 N N . VAL A 1 87 ? 6.520 -6.874 -2.135 1.00 97.56 87 VAL A N 1
ATOM 723 C CA . VAL A 1 87 ? 6.163 -5.600 -1.509 1.00 97.56 87 VAL A CA 1
ATOM 724 C C . VAL A 1 87 ? 6.138 -5.831 -0.007 1.00 97.56 87 VAL A C 1
ATOM 726 O O . VAL A 1 87 ? 5.351 -6.647 0.483 1.00 97.56 87 VAL A O 1
ATOM 729 N N . ARG A 1 88 ? 7.016 -5.157 0.736 1.00 97.06 88 ARG A N 1
ATOM 730 C CA . ARG A 1 88 ? 7.183 -5.391 2.177 1.00 97.06 88 ARG A CA 1
ATOM 731 C C . ARG A 1 88 ? 7.356 -4.103 2.957 1.00 97.06 88 ARG A C 1
ATOM 733 O O . ARG A 1 88 ? 7.787 -3.089 2.431 1.00 97.06 88 ARG A O 1
ATOM 740 N N . GLN A 1 89 ? 7.039 -4.181 4.238 1.00 96.38 89 GLN A N 1
ATOM 741 C CA . GLN A 1 89 ? 7.336 -3.131 5.199 1.00 96.38 89 GLN A CA 1
ATOM 742 C C . GLN A 1 89 ? 8.744 -3.350 5.763 1.00 96.38 89 GLN A C 1
ATOM 744 O O . GLN A 1 89 ? 9.091 -4.481 6.109 1.00 96.38 89 GLN A O 1
ATOM 749 N N . LEU A 1 90 ? 9.545 -2.290 5.841 1.00 96.88 90 LEU A N 1
ATOM 750 C CA . LEU A 1 90 ? 10.841 -2.299 6.520 1.00 96.88 90 LEU A CA 1
ATOM 751 C C . LEU A 1 90 ? 10.696 -1.813 7.968 1.00 96.88 90 LEU A C 1
ATOM 753 O O . LEU A 1 90 ? 9.618 -1.396 8.400 1.00 96.88 90 LEU A O 1
ATOM 757 N N . GLN A 1 91 ? 11.789 -1.890 8.729 1.00 96.44 91 GLN A N 1
ATOM 758 C CA . GLN A 1 91 ? 11.812 -1.437 10.114 1.00 96.44 91 GLN A CA 1
ATOM 759 C C . GLN A 1 91 ? 11.407 0.051 10.204 1.00 96.44 91 GLN A C 1
ATOM 761 O O . GLN A 1 91 ? 11.979 0.877 9.489 1.00 96.44 91 GLN A O 1
ATOM 766 N N . PRO A 1 92 ? 10.437 0.401 11.070 1.00 96.25 92 PRO A N 1
ATOM 767 C CA . PRO A 1 92 ? 10.091 1.789 11.356 1.00 96.25 92 PRO A CA 1
ATOM 768 C C . PRO A 1 92 ? 11.301 2.590 11.859 1.00 96.25 92 PRO A C 1
ATOM 770 O O . PRO A 1 92 ? 12.128 2.067 12.604 1.00 96.25 92 PRO A O 1
ATOM 773 N N . SER A 1 93 ? 11.385 3.867 11.489 1.00 95.25 93 SER A N 1
ATOM 774 C CA . SER A 1 93 ? 12.427 4.796 11.951 1.00 95.25 93 SER A CA 1
ATOM 775 C C . SER A 1 93 ? 11.834 6.168 12.279 1.00 95.25 93 SER A C 1
ATOM 777 O O . SER A 1 93 ? 10.648 6.404 12.071 1.00 95.25 93 SER A O 1
ATOM 779 N N . GLU A 1 94 ? 12.655 7.121 12.718 1.00 93.25 94 GLU A N 1
ATOM 780 C CA . GLU A 1 94 ? 12.253 8.533 12.864 1.00 93.25 94 GLU A CA 1
ATOM 781 C C . GLU A 1 94 ? 11.691 9.156 11.568 1.00 93.25 94 GLU A C 1
ATOM 783 O O . GLU A 1 94 ? 10.998 10.172 11.611 1.00 93.25 94 GLU A O 1
ATOM 788 N N . LYS A 1 95 ? 11.953 8.522 10.415 1.00 94.25 95 LYS A N 1
ATOM 789 C CA . LYS A 1 95 ? 11.481 8.927 9.086 1.00 94.25 95 LYS A CA 1
ATOM 790 C C . LYS A 1 95 ? 10.232 8.177 8.626 1.00 94.25 95 LYS A C 1
ATOM 792 O O . LYS A 1 95 ? 9.988 8.074 7.429 1.00 94.25 95 LYS A O 1
ATOM 797 N N . GLY A 1 96 ? 9.462 7.610 9.552 1.00 95.88 96 GLY A N 1
ATOM 798 C CA . GLY A 1 96 ? 8.241 6.876 9.233 1.00 95.88 96 GLY A CA 1
ATOM 799 C C . GLY A 1 96 ? 8.463 5.380 8.995 1.00 95.88 96 GLY A C 1
ATOM 800 O O . GLY A 1 96 ? 9.425 4.779 9.479 1.00 95.88 96 GLY A O 1
ATOM 801 N N . VAL A 1 97 ? 7.521 4.767 8.281 1.00 97.38 97 VAL A N 1
ATOM 802 C CA . VAL A 1 97 ? 7.468 3.330 7.985 1.00 97.38 97 VAL A CA 1
ATOM 803 C C . VAL A 1 97 ? 7.747 3.104 6.500 1.00 97.38 97 VAL A C 1
ATOM 805 O O . VAL A 1 97 ? 6.860 3.368 5.685 1.00 97.38 97 VAL A O 1
ATOM 808 N N . PRO A 1 98 ? 8.930 2.598 6.118 1.00 97.88 98 PRO A N 1
ATOM 809 C CA . PRO A 1 98 ? 9.230 2.361 4.713 1.00 97.88 98 PRO A CA 1
ATOM 810 C C . PRO A 1 98 ? 8.448 1.169 4.156 1.00 97.88 98 PRO A C 1
ATOM 812 O O . PRO A 1 98 ? 8.406 0.094 4.763 1.00 97.88 98 PRO A O 1
ATOM 815 N N . ILE A 1 99 ? 7.862 1.354 2.975 1.00 98.19 99 ILE A N 1
ATOM 816 C CA . ILE A 1 99 ? 7.295 0.296 2.139 1.00 98.19 99 ILE A CA 1
ATOM 817 C C . ILE A 1 99 ? 8.220 0.110 0.935 1.00 98.19 99 ILE A C 1
ATOM 819 O O . ILE A 1 99 ? 8.325 0.990 0.084 1.00 98.19 99 ILE A O 1
ATOM 823 N N . GLU A 1 100 ? 8.902 -1.032 0.876 1.00 98.00 100 GLU A N 1
ATOM 824 C CA . GLU A 1 100 ? 9.824 -1.391 -0.202 1.00 98.00 100 GLU A CA 1
ATOM 825 C C . GLU A 1 100 ? 9.099 -2.183 -1.291 1.00 98.00 100 GLU A C 1
ATOM 827 O O . GLU A 1 100 ? 8.402 -3.163 -1.003 1.00 98.00 100 GLU A O 1
ATOM 832 N N . ILE A 1 101 ? 9.336 -1.788 -2.543 1.00 97.88 101 ILE A N 1
ATOM 833 C CA . ILE A 1 101 ? 8.982 -2.548 -3.739 1.00 97.88 101 ILE A CA 1
ATOM 834 C C . ILE A 1 101 ? 10.268 -3.131 -4.335 1.00 97.88 101 ILE A C 1
ATOM 836 O O . ILE A 1 101 ? 11.201 -2.423 -4.743 1.00 97.88 101 ILE A O 1
ATOM 840 N N . TYR A 1 102 ? 10.311 -4.457 -4.387 1.00 96.25 102 TYR A N 1
ATOM 841 C CA . TYR A 1 102 ? 11.376 -5.238 -4.993 1.00 96.25 102 TYR A CA 1
ATOM 842 C C . TYR A 1 102 ? 10.792 -6.108 -6.104 1.00 96.25 102 TYR A C 1
ATOM 844 O O . TYR A 1 102 ? 10.033 -7.035 -5.841 1.00 96.25 102 TYR A O 1
ATOM 852 N N . CYS A 1 103 ? 11.155 -5.822 -7.348 1.00 95.38 103 CYS A N 1
ATOM 853 C CA . CYS A 1 103 ? 10.712 -6.565 -8.521 1.00 95.38 103 CYS A CA 1
ATOM 854 C C . CYS A 1 103 ? 11.769 -6.483 -9.629 1.00 95.38 103 CYS A C 1
ATOM 856 O O . CYS A 1 103 ? 12.661 -5.630 -9.588 1.00 95.38 103 CYS A O 1
ATOM 858 N N . PHE A 1 104 ? 11.657 -7.366 -10.619 1.00 94.06 104 PHE A N 1
ATOM 859 C CA . PHE A 1 104 ? 12.498 -7.367 -11.814 1.00 94.06 104 PHE A CA 1
ATOM 860 C C . PHE A 1 104 ? 11.687 -6.898 -13.017 1.00 94.06 104 PHE A C 1
ATOM 862 O O . PHE A 1 104 ? 10.546 -7.317 -13.176 1.00 94.06 104 PHE A O 1
ATOM 869 N N . THR A 1 105 ? 12.267 -6.068 -13.878 1.00 95.25 105 THR A N 1
ATOM 870 C CA . THR A 1 105 ? 11.662 -5.696 -15.163 1.00 95.25 105 THR A CA 1
ATOM 871 C C . THR A 1 105 ? 11.825 -6.821 -16.189 1.00 95.25 105 THR A C 1
ATOM 873 O O . THR A 1 105 ? 12.741 -7.644 -16.088 1.00 95.25 105 THR A O 1
ATOM 876 N N . LYS A 1 106 ? 10.936 -6.882 -17.187 1.00 94.75 106 LYS A N 1
ATOM 877 C CA . LYS A 1 106 ? 11.052 -7.818 -18.321 1.00 94.75 106 LYS A CA 1
ATOM 878 C C . LYS A 1 106 ? 12.296 -7.528 -19.155 1.00 94.75 106 LYS A C 1
ATOM 880 O O . LYS A 1 106 ? 13.040 -8.448 -19.496 1.00 94.75 106 LYS A O 1
ATOM 885 N N . GLU A 1 107 ? 12.548 -6.253 -19.432 1.00 92.38 107 GLU A N 1
ATOM 886 C CA . GLU A 1 107 ? 13.735 -5.812 -20.158 1.00 92.38 107 GLU A CA 1
ATOM 887 C C . GLU A 1 107 ? 14.867 -5.427 -19.206 1.00 92.38 107 GLU A C 1
ATOM 889 O O . GLU A 1 107 ? 14.644 -4.823 -18.156 1.00 92.38 107 GLU A O 1
ATOM 894 N N . LYS A 1 108 ? 16.102 -5.758 -19.595 1.00 85.62 108 LYS A N 1
ATOM 895 C CA . LYS A 1 108 ? 17.310 -5.576 -18.771 1.00 85.62 108 LYS A CA 1
ATOM 896 C C . LYS A 1 108 ? 18.037 -4.249 -19.022 1.00 85.62 108 LYS A C 1
ATOM 898 O O . LYS A 1 108 ? 19.061 -3.995 -18.396 1.00 85.62 108 LYS A O 1
ATOM 903 N N . GLY A 1 109 ? 17.558 -3.438 -19.965 1.00 91.94 109 GLY A N 1
ATOM 904 C CA . GLY A 1 109 ? 18.174 -2.156 -20.296 1.00 91.94 109 GLY A CA 1
ATOM 905 C C . GLY A 1 109 ? 18.062 -1.170 -19.135 1.00 91.94 109 GLY A C 1
ATOM 906 O O . GLY A 1 109 ? 16.990 -1.027 -18.552 1.00 91.94 109 GLY A O 1
ATOM 907 N N . TRP A 1 110 ? 19.156 -0.467 -18.828 1.00 90.00 110 TRP A N 1
ATOM 908 C CA . TRP A 1 110 ? 19.204 0.498 -17.723 1.00 90.00 110 TRP A CA 1
ATOM 909 C C . TRP A 1 110 ? 18.126 1.584 -17.845 1.00 90.00 110 TRP A C 1
ATOM 911 O O . TRP A 1 110 ? 17.412 1.853 -16.888 1.00 90.00 110 TRP A O 1
ATOM 921 N N . ILE A 1 111 ? 17.964 2.163 -19.040 1.00 91.44 111 ILE A N 1
ATOM 922 C CA . ILE A 1 111 ? 16.974 3.223 -19.298 1.00 91.44 111 ILE A CA 1
ATOM 923 C C . ILE A 1 111 ? 15.551 2.716 -19.032 1.00 91.44 111 ILE A C 1
ATOM 925 O O . ILE A 1 111 ? 14.780 3.380 -18.349 1.00 91.44 111 ILE A O 1
ATOM 929 N N . ASN A 1 112 ? 15.215 1.515 -19.514 1.00 90.38 112 ASN A N 1
ATOM 930 C CA . ASN A 1 112 ? 13.895 0.933 -19.280 1.00 90.38 112 ASN A CA 1
ATOM 931 C C . ASN A 1 112 ? 13.656 0.643 -17.792 1.00 90.38 112 ASN A C 1
ATOM 933 O O . ASN A 1 112 ? 12.579 0.916 -17.273 1.00 90.38 112 ASN A O 1
ATOM 937 N N . TYR A 1 113 ? 14.667 0.118 -17.096 1.00 91.19 113 TYR A N 1
ATOM 938 C CA . TYR A 1 113 ? 14.582 -0.129 -15.659 1.00 91.19 113 TYR A CA 1
ATOM 939 C C . TYR A 1 113 ? 14.272 1.151 -14.868 1.00 91.19 113 TYR A C 1
ATOM 941 O O . TYR A 1 113 ? 13.390 1.132 -14.009 1.00 91.19 113 TYR A O 1
ATOM 949 N N . GLU A 1 114 ? 14.956 2.256 -15.174 1.00 93.69 114 GLU A N 1
ATOM 950 C CA . GLU A 1 114 ? 14.724 3.549 -14.519 1.00 93.69 114 GLU A CA 1
ATOM 951 C C . GLU A 1 114 ? 13.338 4.126 -14.840 1.00 93.69 114 GLU A C 1
ATOM 953 O O . GLU A 1 114 ? 12.662 4.616 -13.933 1.00 93.69 114 GLU A O 1
ATOM 958 N N . ASN A 1 115 ? 12.877 4.011 -16.091 1.00 94.81 115 ASN A N 1
ATOM 959 C CA . ASN A 1 115 ? 11.546 4.475 -16.497 1.00 94.81 115 ASN A CA 1
ATOM 960 C C . ASN A 1 115 ? 10.441 3.694 -15.777 1.00 94.81 115 ASN A C 1
ATOM 962 O O . ASN A 1 115 ? 9.626 4.293 -15.084 1.00 94.81 115 ASN A O 1
ATOM 966 N N . VAL A 1 116 ? 10.476 2.356 -15.834 1.00 95.06 116 VAL A N 1
ATOM 967 C CA . VAL A 1 116 ? 9.480 1.503 -15.160 1.00 95.06 116 VAL A CA 1
ATOM 968 C C . VAL A 1 116 ? 9.471 1.762 -13.655 1.00 95.06 116 VAL A C 1
ATOM 970 O O . VAL A 1 116 ? 8.412 1.836 -13.034 1.00 95.06 116 VAL A O 1
ATOM 973 N N . GLN A 1 117 ? 10.647 1.914 -13.038 1.00 95.12 117 GLN A N 1
ATOM 974 C CA . GLN A 1 117 ? 10.717 2.240 -11.618 1.00 95.12 117 GLN A CA 1
ATOM 975 C C . GLN A 1 117 ? 10.115 3.618 -11.309 1.00 95.12 117 GLN A C 1
ATOM 977 O O . GLN A 1 117 ? 9.440 3.752 -10.289 1.00 95.12 117 GLN A O 1
ATOM 982 N N . SER A 1 118 ? 10.365 4.624 -12.145 1.00 95.94 118 SER A N 1
ATOM 983 C CA . SER A 1 118 ? 9.828 5.975 -11.958 1.00 95.94 118 SER A CA 1
ATOM 984 C C . SER A 1 118 ? 8.309 5.988 -12.101 1.00 95.94 118 SER A C 1
ATOM 986 O O . SER A 1 118 ? 7.640 6.420 -11.169 1.00 95.94 118 SER A O 1
ATOM 988 N N . ASP A 1 119 ? 7.764 5.380 -13.156 1.00 97.06 119 ASP A N 1
ATOM 989 C CA . ASP A 1 119 ? 6.317 5.310 -13.403 1.00 97.06 119 ASP A CA 1
ATOM 990 C C . ASP A 1 119 ? 5.569 4.607 -12.258 1.00 97.06 119 ASP A C 1
ATOM 992 O O . ASP A 1 119 ? 4.515 5.058 -11.799 1.00 97.06 119 ASP A O 1
ATOM 996 N N . ILE A 1 120 ? 6.141 3.515 -11.733 1.00 97.31 120 ILE A N 1
ATOM 997 C CA . ILE A 1 120 ? 5.597 2.828 -10.556 1.00 97.31 120 ILE A CA 1
ATOM 998 C C . ILE A 1 120 ? 5.544 3.777 -9.358 1.00 97.31 120 ILE A C 1
ATOM 1000 O O . ILE A 1 120 ? 4.534 3.809 -8.654 1.00 97.31 120 ILE A O 1
ATOM 1004 N N . PHE A 1 121 ? 6.616 4.525 -9.093 1.00 97.44 121 PHE A N 1
ATOM 1005 C CA . PHE A 1 121 ? 6.684 5.390 -7.917 1.00 97.44 121 PHE A CA 1
ATOM 1006 C C . PHE A 1 121 ? 5.865 6.671 -8.066 1.00 97.44 121 PHE A C 1
ATOM 1008 O O . PHE A 1 121 ? 5.278 7.098 -7.075 1.00 97.44 121 PHE A O 1
ATOM 1015 N N . ASP A 1 122 ? 5.731 7.223 -9.269 1.00 97.88 122 ASP A N 1
ATOM 1016 C CA . ASP A 1 122 ? 4.824 8.336 -9.552 1.00 97.88 122 ASP A CA 1
ATOM 1017 C C . ASP A 1 122 ? 3.376 7.939 -9.245 1.00 97.88 122 ASP A C 1
ATOM 1019 O O . ASP A 1 122 ? 2.663 8.654 -8.534 1.00 97.88 122 ASP A O 1
ATOM 1023 N N . HIS A 1 123 ? 2.967 6.739 -9.676 1.00 97.94 123 HIS A N 1
ATOM 1024 C CA . HIS A 1 123 ? 1.659 6.181 -9.330 1.00 97.94 123 HIS A CA 1
ATOM 1025 C C . HIS A 1 123 ? 1.503 5.987 -7.820 1.00 97.94 123 HIS A C 1
ATOM 1027 O O . HIS A 1 123 ? 0.526 6.456 -7.240 1.00 97.94 123 HIS A O 1
ATOM 1033 N N . VAL A 1 124 ? 2.475 5.343 -7.161 1.00 98.00 124 VAL A N 1
ATOM 1034 C CA . VAL A 1 124 ? 2.475 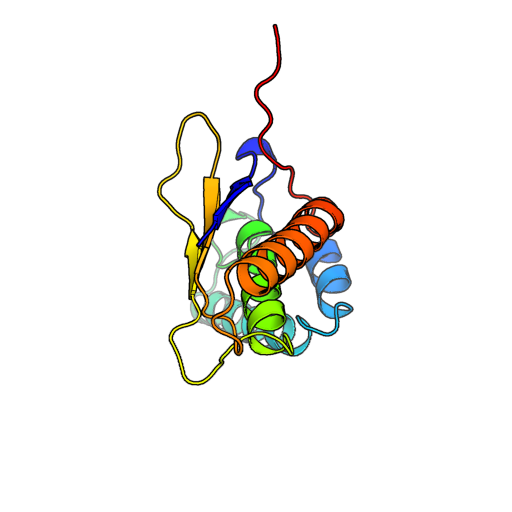5.109 -5.702 1.00 98.00 124 VAL A CA 1
ATOM 1035 C C . VAL A 1 124 ? 2.309 6.419 -4.930 1.00 98.00 124 VAL A C 1
ATOM 1037 O O . VAL A 1 124 ? 1.518 6.475 -3.987 1.00 98.00 124 VAL A O 1
ATOM 1040 N N . ILE A 1 125 ? 3.034 7.465 -5.332 1.00 97.62 125 ILE A N 1
ATOM 1041 C CA . ILE A 1 125 ? 2.978 8.787 -4.707 1.00 97.62 125 ILE A CA 1
ATOM 1042 C C . ILE A 1 125 ? 1.594 9.411 -4.898 1.00 97.62 125 ILE A C 1
ATOM 1044 O O . ILE A 1 125 ? 1.020 9.915 -3.936 1.00 97.62 125 ILE A O 1
ATOM 1048 N N . ALA A 1 126 ? 1.032 9.339 -6.106 1.00 97.88 126 ALA A N 1
ATOM 1049 C CA . ALA A 1 126 ? -0.259 9.942 -6.423 1.00 97.88 126 ALA A CA 1
ATOM 1050 C C . ALA A 1 126 ? -1.443 9.283 -5.692 1.00 97.88 126 ALA A C 1
ATOM 1052 O O . ALA A 1 126 ? -2.430 9.950 -5.376 1.00 97.88 126 ALA A O 1
ATOM 1053 N N . ILE A 1 127 ? -1.370 7.977 -5.419 1.00 97.75 127 ILE A N 1
ATOM 1054 C CA . ILE A 1 127 ? -2.491 7.235 -4.824 1.00 97.75 127 ILE A CA 1
ATOM 1055 C C . ILE A 1 127 ? -2.434 7.121 -3.301 1.00 97.75 127 ILE A C 1
ATOM 1057 O O . ILE A 1 127 ? -3.409 6.656 -2.715 1.00 97.75 127 ILE A O 1
ATOM 1061 N N . VAL A 1 128 ? -1.323 7.476 -2.649 1.00 98.06 128 VAL A N 1
ATOM 1062 C CA . VAL A 1 128 ? -1.126 7.222 -1.208 1.00 98.06 128 VAL A CA 1
ATOM 1063 C C . VAL A 1 128 ? -2.257 7.814 -0.354 1.00 98.06 128 VAL A C 1
ATOM 1065 O O . VAL A 1 128 ? -2.815 7.129 0.506 1.00 98.06 128 VAL A O 1
ATOM 1068 N N . ASP A 1 129 ? -2.694 9.031 -0.688 1.00 97.50 129 ASP A N 1
ATOM 1069 C CA . ASP A 1 129 ? -3.764 9.746 0.010 1.00 97.50 129 ASP A CA 1
ATOM 1070 C C . ASP A 1 129 ? -5.130 9.067 -0.179 1.00 97.50 129 ASP A C 1
ATOM 1072 O O . ASP A 1 129 ? -6.026 9.210 0.652 1.00 97.50 129 ASP A O 1
ATOM 1076 N N . GLN A 1 130 ? -5.305 8.253 -1.229 1.00 98.00 130 GLN A N 1
ATOM 1077 C CA . GLN A 1 130 ? -6.532 7.474 -1.420 1.00 98.00 130 GLN A CA 1
ATOM 1078 C C . GLN A 1 130 ? -6.715 6.400 -0.344 1.00 98.00 130 GLN A C 1
ATOM 1080 O O . GLN A 1 130 ? -7.844 5.951 -0.135 1.00 98.00 130 GLN A O 1
ATOM 1085 N N . PHE A 1 131 ? -5.646 6.040 0.366 1.00 98.50 131 PHE A N 1
ATOM 1086 C CA . PHE A 1 131 ? -5.651 5.103 1.488 1.00 98.50 131 PHE A CA 1
ATOM 1087 C C . PHE A 1 131 ? -5.688 5.802 2.854 1.00 98.50 131 PHE A C 1
ATOM 1089 O O . PHE A 1 131 ? -5.484 5.150 3.878 1.00 98.50 131 PHE A O 1
ATOM 1096 N N . ASP A 1 132 ? -5.946 7.113 2.895 1.00 98.31 132 ASP A N 1
ATOM 1097 C CA . ASP A 1 132 ? -5.814 7.948 4.096 1.00 98.31 132 ASP A CA 1
ATOM 1098 C C . ASP A 1 132 ? -4.416 7.837 4.738 1.00 98.31 132 ASP A C 1
ATOM 1100 O O . ASP A 1 132 ? -4.269 7.916 5.960 1.00 98.31 132 ASP A O 1
ATOM 1104 N N . LEU A 1 133 ? -3.393 7.597 3.919 1.00 98.50 133 LEU A N 1
ATOM 1105 C CA . LEU A 1 133 ? -1.993 7.555 4.323 1.00 98.50 133 LEU A CA 1
ATOM 1106 C C . LEU A 1 133 ? -1.293 8.811 3.833 1.00 98.50 133 LEU A C 1
ATOM 1108 O O . LEU A 1 133 ? -1.689 9.385 2.829 1.00 98.50 133 LEU A O 1
ATOM 1112 N N . LYS A 1 134 ? -0.220 9.203 4.516 1.00 97.88 134 LYS A N 1
ATOM 1113 C CA . LYS A 1 134 ? 0.644 10.305 4.090 1.00 97.88 134 LYS A CA 1
ATOM 1114 C C . LYS A 1 134 ? 2.059 9.805 3.880 1.00 97.88 134 LYS A C 1
ATOM 1116 O O . LYS A 1 134 ? 2.530 8.935 4.612 1.00 97.88 134 LYS A O 1
ATOM 1121 N N . ILE A 1 135 ? 2.756 10.387 2.914 1.00 97.19 135 ILE A N 1
ATOM 1122 C CA . ILE A 1 135 ? 4.198 10.183 2.762 1.00 97.19 135 ILE A CA 1
ATOM 1123 C C . ILE A 1 135 ? 4.908 10.999 3.836 1.00 97.19 135 ILE A C 1
ATOM 1125 O O . ILE A 1 135 ? 4.588 12.169 4.053 1.00 97.19 135 ILE A O 1
ATOM 1129 N N . TYR A 1 136 ? 5.883 10.388 4.502 1.00 96.31 136 TYR A N 1
ATOM 1130 C CA . TYR A 1 136 ? 6.754 11.111 5.411 1.00 96.31 136 TYR A CA 1
ATOM 1131 C C . TYR A 1 136 ? 7.560 12.146 4.625 1.00 96.31 136 TYR A C 1
ATOM 1133 O O . TYR A 1 136 ? 8.295 11.818 3.694 1.00 96.31 136 TYR A O 1
ATOM 1141 N N . GLN A 1 137 ? 7.460 13.398 5.050 1.00 89.75 137 GLN A N 1
ATOM 1142 C CA . GLN A 1 137 ? 8.291 14.488 4.567 1.00 89.75 137 GLN A CA 1
ATOM 1143 C C . GLN A 1 137 ? 8.987 15.109 5.769 1.00 89.75 137 GLN A C 1
ATOM 1145 O O . GLN A 1 137 ? 8.346 15.407 6.781 1.00 89.75 137 GLN A O 1
ATOM 1150 N N . LEU A 1 138 ? 10.302 15.308 5.663 1.00 87.56 138 LEU A N 1
ATOM 1151 C CA . LEU A 1 138 ? 11.029 16.069 6.667 1.00 87.56 138 LEU A CA 1
ATOM 1152 C C . LEU A 1 138 ? 10.477 17.496 6.644 1.00 87.56 138 LEU A C 1
ATOM 1154 O O . LEU A 1 138 ? 10.632 18.206 5.652 1.00 87.56 138 LEU A O 1
ATOM 1158 N N . LYS A 1 139 ? 9.808 17.907 7.721 1.00 78.69 139 LYS A N 1
ATOM 1159 C CA . LYS A 1 139 ? 9.359 19.290 7.856 1.00 78.69 139 LYS A CA 1
ATOM 1160 C C . LYS A 1 139 ? 10.592 20.160 8.073 1.00 78.69 139 LYS A C 1
ATOM 1162 O O . LYS A 1 139 ? 11.323 19.946 9.038 1.00 78.69 139 LYS A O 1
ATOM 1167 N N . SER A 1 140 ? 10.827 21.118 7.184 1.00 69.25 140 SER A N 1
ATOM 1168 C CA . SER A 1 140 ? 11.731 22.226 7.482 1.00 69.25 140 SER A CA 1
ATOM 1169 C C . SER A 1 140 ? 11.106 23.028 8.622 1.00 69.25 140 SER A C 1
ATOM 1171 O O . SER A 1 140 ? 9.969 23.483 8.494 1.00 69.25 140 SER A O 1
ATOM 1173 N N . VAL A 1 141 ? 11.815 23.090 9.750 1.00 55.88 141 VAL A N 1
ATOM 1174 C CA . VAL A 1 141 ? 11.486 23.961 10.888 1.00 55.88 141 VAL A CA 1
ATOM 1175 C C . VAL A 1 141 ? 11.818 25.399 10.523 1.00 55.88 141 VAL A C 1
ATOM 1177 O O . VAL A 1 141 ? 12.879 25.594 9.886 1.00 55.88 141 VAL A O 1
#

Sequence (141 aa):
KRDISIDMTSVKFCTPEMIEKFRKIHYLKDYIENTEQIITEYNEENKIDNSVLVNGRRQTNIGVFRAYLRSYINNHPDINHNLTCIVRQLQPSEKGVPIEIYCFTKEKGWINYENVQSDIFDHVIAIVDQFDLKIYQLKSV

Secondary structure (DSSP, 8-state):
-EEEEEPGGG--BPPHHHHHHHHTSGGGHHHHHHHHHHHHHHHHHTT--TTSGGGS---BHHHHHHHHHHHHHHT-TTB-TTS--EEEE---BTTBEEEEEE--BSS--HHHHHHHHHHHHHHHHHHGGGGT--B------

Radius of gyration: 16.86 Å; chains: 1; bounding box: 36×42×42 Å

pLDDT: mean 95.24, std 5.12, range [55.88, 98.69]

Foldseek 3Di:
DDKFFWAPVQKDFDDPVLLVLQCPPPLCVVVSVVVVVVQVVVCVVVVFDPVDVVRGDTDMLVNSLLSSLQSCQCPPPQFDNVDDWDWDWDDQDPQHIMTDTDTHGPDPDPVVVVVVVVVSVVVSQVCQVVSSIDTRDDDDD